Protein AF-C1MK33-F1 (afdb_monomer_lite)

Foldseek 3Di:
DVPVVVVVVVVVVVVVVQWDQDPVRDTHGDDDDDDPDDDDDPADDPVVLCVVANAFRKDWAQDPDFCCNVSNADKDFPQVVHDDDAADPVDPCRHPPHDDDDFWDFDDPVNDDDDDDDDPPQFPPDDDPPATAGVDVPPDRDGDPPPDDPPPPPPPPVCPDPRDIDGPDDDDDDITMMGGRD

Structure (mmCIF, N/CA/C/O backbone):
data_AF-C1MK33-F1
#
_entry.id   AF-C1MK33-F1
#
loop_
_atom_site.group_PDB
_atom_site.id
_atom_site.type_symbol
_atom_site.label_atom_id
_atom_site.label_alt_id
_atom_site.label_comp_id
_atom_site.label_asym_id
_atom_site.label_entity_id
_atom_site.label_seq_id
_atom_site.pdbx_PDB_ins_code
_atom_site.Cartn_x
_atom_site.Cartn_y
_atom_site.Cartn_z
_atom_site.occupancy
_atom_site.B_iso_or_equiv
_atom_site.auth_seq_id
_atom_site.auth_comp_id
_atom_site.auth_asym_id
_atom_site.auth_atom_id
_atom_site.pdbx_PDB_model_num
ATOM 1 N N . MET A 1 1 ? -19.176 -11.101 66.517 1.00 53.06 1 MET A N 1
ATOM 2 C CA . MET A 1 1 ? -19.582 -11.209 65.094 1.00 53.06 1 MET A CA 1
ATOM 3 C C . MET A 1 1 ? -19.542 -9.880 64.312 1.00 53.06 1 MET A C 1
ATOM 5 O O . MET A 1 1 ? -19.779 -9.923 63.115 1.00 53.06 1 MET A O 1
ATOM 9 N N . SER A 1 2 ? -19.193 -8.718 64.894 1.00 60.62 2 SER A N 1
ATOM 10 C CA . SER A 1 2 ? -19.282 -7.418 64.185 1.00 60.62 2 SER A CA 1
ATOM 11 C C . SER A 1 2 ? -18.071 -7.044 63.308 1.00 60.62 2 SER A C 1
ATOM 13 O O . SER A 1 2 ? -18.236 -6.363 62.300 1.00 60.62 2 SER A O 1
ATOM 15 N N . PHE A 1 3 ? -16.860 -7.512 63.632 1.00 49.41 3 PHE A N 1
ATOM 16 C CA . PHE A 1 3 ? -15.634 -7.123 62.910 1.00 49.41 3 PHE A CA 1
ATOM 17 C C . PHE A 1 3 ? -15.534 -7.692 61.484 1.00 49.41 3 PHE A C 1
ATOM 19 O O . PHE A 1 3 ? -15.061 -7.013 60.575 1.00 49.41 3 PHE A O 1
ATOM 26 N N . VAL A 1 4 ? -16.030 -8.914 61.262 1.00 54.53 4 VAL A N 1
ATOM 27 C CA . VAL A 1 4 ? -16.017 -9.563 59.937 1.00 54.53 4 VAL A CA 1
ATOM 28 C C . VAL A 1 4 ? -16.996 -8.880 58.975 1.00 54.53 4 VAL A C 1
ATOM 30 O O . VAL A 1 4 ? -16.676 -8.669 57.806 1.00 54.53 4 VAL A O 1
ATOM 33 N N . GLN A 1 5 ? -18.161 -8.451 59.473 1.00 53.78 5 GLN A N 1
ATOM 34 C CA . GLN A 1 5 ? -19.123 -7.686 58.677 1.00 53.78 5 GLN A CA 1
ATOM 35 C C . GLN A 1 5 ? -18.580 -6.295 58.317 1.00 53.78 5 GLN A C 1
ATOM 37 O O . GLN A 1 5 ? -18.699 -5.895 57.160 1.00 53.78 5 GLN A O 1
ATOM 42 N N . ALA A 1 6 ? -17.906 -5.602 59.242 1.00 55.91 6 ALA A N 1
ATOM 43 C CA . ALA A 1 6 ? -17.327 -4.277 58.998 1.00 55.91 6 ALA A CA 1
ATOM 44 C C . ALA A 1 6 ? -16.220 -4.276 57.921 1.00 55.91 6 ALA A C 1
ATOM 46 O O . ALA A 1 6 ? -16.238 -3.426 57.031 1.00 55.91 6 ALA A O 1
ATOM 47 N N . LEU A 1 7 ? -15.312 -5.262 57.934 1.00 54.56 7 LEU A N 1
ATOM 48 C CA . LEU A 1 7 ? -14.290 -5.438 56.886 1.00 54.56 7 LEU A CA 1
ATOM 49 C C . LEU A 1 7 ? -14.913 -5.756 55.518 1.00 54.56 7 LEU A C 1
ATOM 51 O O . LEU A 1 7 ? -14.453 -5.254 54.491 1.00 54.56 7 LEU A O 1
ATOM 55 N N . SER A 1 8 ? -15.994 -6.544 55.501 1.00 68.50 8 SER A N 1
ATOM 56 C CA . SER A 1 8 ? -16.731 -6.845 54.268 1.00 68.50 8 SER A CA 1
ATOM 57 C C . SER A 1 8 ? -17.416 -5.606 53.686 1.00 68.50 8 SER A C 1
ATOM 59 O O . SER A 1 8 ? -17.464 -5.452 52.471 1.00 68.50 8 SER A O 1
ATOM 61 N N . SER A 1 9 ? -17.923 -4.709 54.533 1.00 64.81 9 SER A N 1
ATOM 62 C CA . SER A 1 9 ? -18.566 -3.463 54.111 1.00 64.81 9 SER A CA 1
ATOM 63 C C . SER A 1 9 ? -17.539 -2.439 53.639 1.00 64.81 9 SER A C 1
ATOM 65 O O . SER A 1 9 ? -17.757 -1.806 52.616 1.00 64.81 9 SER A O 1
ATOM 67 N N . ALA A 1 10 ? -16.389 -2.327 54.309 1.00 67.69 10 ALA A N 1
ATOM 68 C CA . ALA A 1 10 ? -15.306 -1.433 53.899 1.00 67.69 10 ALA A CA 1
ATOM 69 C C . ALA A 1 10 ? -14.715 -1.824 52.536 1.00 67.69 10 ALA A C 1
ATOM 71 O O . ALA A 1 10 ? -14.606 -0.980 51.651 1.00 67.69 10 ALA A O 1
ATOM 72 N N . ARG A 1 11 ? -14.415 -3.113 52.321 1.00 66.25 11 ARG A N 1
ATOM 73 C CA . ARG A 1 11 ? -13.904 -3.613 51.033 1.00 66.25 11 ARG A CA 1
ATOM 74 C C . ARG A 1 11 ? -14.939 -3.480 49.913 1.00 66.25 11 ARG A C 1
ATOM 76 O O . ARG A 1 11 ? -14.595 -3.101 48.800 1.00 66.25 11 ARG A O 1
ATOM 83 N N . ARG A 1 12 ? -16.214 -3.742 50.210 1.00 63.03 12 ARG A N 1
ATOM 84 C CA . ARG A 1 12 ? -17.326 -3.550 49.268 1.00 63.03 12 ARG A CA 1
ATOM 85 C C . ARG A 1 12 ? -17.508 -2.075 48.913 1.00 63.03 12 ARG A C 1
ATOM 87 O O . ARG A 1 12 ? -17.625 -1.761 47.739 1.00 63.03 12 ARG A O 1
ATOM 94 N N . ASN A 1 13 ? -17.432 -1.176 49.891 1.00 64.19 13 ASN A N 1
ATOM 95 C CA . ASN A 1 13 ? -17.488 0.269 49.671 1.00 64.19 13 ASN A CA 1
ATOM 96 C C . ASN A 1 13 ? -16.256 0.791 48.922 1.00 64.19 13 ASN A C 1
ATOM 98 O O . ASN A 1 13 ? -16.387 1.733 48.157 1.00 64.19 13 ASN A O 1
ATOM 102 N N . GLN A 1 14 ? -15.082 0.176 49.081 1.00 65.69 14 GLN A N 1
ATOM 103 C CA . GLN A 1 14 ? -13.884 0.512 48.306 1.00 65.69 14 GLN A CA 1
ATOM 104 C C . GLN A 1 14 ? -14.033 0.115 46.828 1.00 65.69 14 GLN A C 1
ATOM 106 O O . GLN A 1 14 ? -13.702 0.907 45.952 1.00 65.69 14 GLN A O 1
ATOM 111 N N . VAL A 1 15 ? -14.589 -1.070 46.550 1.00 61.22 15 VAL A N 1
ATOM 112 C CA . VAL A 1 15 ? -14.908 -1.522 45.182 1.00 61.22 15 VAL A CA 1
ATOM 113 C C . VAL A 1 15 ? -16.016 -0.666 44.560 1.00 61.22 15 VAL A C 1
ATOM 115 O O . VAL A 1 15 ? -15.883 -0.226 43.425 1.00 61.22 15 VAL A O 1
ATOM 118 N N . ILE A 1 16 ? -17.072 -0.355 45.319 1.00 61.25 16 ILE A N 1
ATOM 119 C CA . ILE A 1 16 ? -18.157 0.537 44.881 1.00 61.25 16 ILE A CA 1
ATOM 120 C C . ILE A 1 16 ? -17.650 1.978 44.694 1.00 61.25 16 ILE A C 1
ATOM 122 O O . ILE A 1 16 ? -18.085 2.658 43.780 1.00 61.25 16 ILE A O 1
ATOM 126 N N . SER A 1 17 ? -16.692 2.455 45.495 1.00 61.78 17 SER A N 1
ATOM 127 C CA . SER A 1 17 ? -16.098 3.793 45.330 1.00 61.78 17 SER A CA 1
ATOM 128 C C . SER A 1 17 ? -15.326 3.931 44.011 1.00 61.78 17 SER A C 1
ATOM 130 O O . SER A 1 17 ? -15.293 5.010 43.419 1.00 61.78 17 SER A O 1
ATOM 132 N N . ALA A 1 18 ? -14.739 2.833 43.523 1.00 63.81 18 ALA A N 1
ATOM 133 C CA . ALA A 1 18 ? -14.032 2.789 42.246 1.00 63.81 18 ALA A CA 1
ATOM 134 C C . ALA A 1 18 ? -14.963 2.645 41.027 1.00 63.81 18 ALA A C 1
ATOM 136 O O . ALA A 1 18 ? -14.509 2.887 39.911 1.00 63.81 18 ALA A O 1
ATOM 137 N N . MET A 1 19 ? -16.233 2.263 41.226 1.00 69.62 19 MET A N 1
ATOM 138 C CA . MET A 1 19 ? -17.223 2.036 40.167 1.00 69.62 19 MET A CA 1
ATOM 139 C C . MET A 1 19 ? -18.401 3.000 40.325 1.00 69.62 19 MET A C 1
ATOM 141 O O . MET A 1 19 ? -19.235 2.840 41.215 1.00 69.62 19 MET A O 1
ATOM 145 N N . LYS A 1 20 ? -18.512 3.992 39.445 1.00 79.56 20 LYS A N 1
ATOM 146 C CA . LYS A 1 20 ? -19.635 4.937 39.443 1.00 79.56 20 LYS A CA 1
ATOM 147 C C . LYS A 1 20 ? -20.574 4.614 38.296 1.00 79.56 20 LYS A C 1
ATOM 149 O O . LYS A 1 20 ? -20.131 4.423 37.171 1.00 79.56 20 LYS A O 1
ATOM 154 N N . THR A 1 21 ? -21.873 4.594 38.559 1.00 83.25 21 THR A N 1
ATOM 155 C CA . THR A 1 21 ? -22.857 4.578 37.475 1.00 83.25 21 THR A CA 1
ATOM 156 C C . THR A 1 21 ? -23.074 6.010 37.002 1.00 83.25 21 THR A C 1
ATOM 158 O O . THR A 1 21 ? -23.395 6.889 37.804 1.00 83.25 21 THR A O 1
ATOM 161 N N . THR A 1 22 ? -22.885 6.265 35.712 1.00 81.12 22 THR A N 1
ATOM 162 C CA . THR A 1 22 ? -23.151 7.571 35.107 1.00 81.12 22 THR A CA 1
ATOM 163 C C . THR A 1 22 ? -24.658 7.830 35.025 1.00 81.12 22 THR A C 1
ATOM 165 O O . THR A 1 22 ? -25.480 6.917 35.123 1.00 81.12 22 THR A O 1
ATOM 168 N N . SER A 1 23 ? -25.047 9.078 34.763 1.00 83.44 23 SER A N 1
ATOM 169 C CA . SER A 1 23 ? -26.447 9.443 34.489 1.00 83.44 23 SER A CA 1
ATOM 170 C C . SER A 1 23 ? -27.035 8.738 33.260 1.00 83.44 23 SER A C 1
ATOM 172 O O . SER A 1 23 ? -28.250 8.605 33.156 1.00 83.44 23 SER A O 1
ATOM 174 N N . SER A 1 24 ? -26.182 8.258 32.349 1.00 82.62 24 SER A N 1
ATOM 175 C CA . SER A 1 24 ? -26.571 7.440 31.197 1.00 82.62 24 SER A CA 1
ATOM 176 C C . SER A 1 24 ? -26.678 5.942 31.507 1.00 82.62 24 SER A C 1
ATOM 178 O O . SER A 1 24 ? -26.981 5.163 30.607 1.00 82.62 24 SER A O 1
ATOM 180 N N . GLY A 1 25 ? -26.428 5.520 32.752 1.00 81.31 25 GLY A N 1
ATOM 181 C CA . GLY A 1 25 ? -26.447 4.114 33.157 1.00 81.31 25 GLY A CA 1
ATOM 182 C C . GLY A 1 25 ? -25.175 3.333 32.811 1.00 81.31 25 GLY A C 1
ATOM 183 O O . GLY A 1 25 ? -25.149 2.118 32.994 1.00 81.31 25 GLY A O 1
ATOM 184 N N . ALA A 1 26 ? -24.120 3.997 32.324 1.00 82.31 26 ALA A N 1
ATOM 185 C CA . ALA A 1 26 ? -22.829 3.363 32.066 1.00 82.31 26 ALA A CA 1
ATOM 186 C C . ALA A 1 26 ? -22.047 3.161 33.370 1.00 82.31 26 ALA A C 1
ATOM 188 O O . ALA A 1 26 ? -22.229 3.902 34.332 1.00 82.31 26 ALA A O 1
ATOM 189 N N . ILE A 1 27 ? -21.152 2.175 33.392 1.00 84.56 27 ILE A N 1
ATOM 190 C CA . ILE A 1 27 ? -20.224 1.964 34.506 1.00 84.56 27 ILE A CA 1
ATOM 191 C C . ILE A 1 27 ? -18.923 2.698 34.179 1.00 84.56 27 ILE A C 1
ATOM 193 O O . ILE A 1 27 ? -18.240 2.369 33.212 1.00 84.56 27 ILE A O 1
ATOM 197 N N . GLU A 1 28 ? -18.579 3.686 34.994 1.00 83.12 28 GLU A N 1
ATOM 198 C CA . GLU A 1 28 ? -17.294 4.374 34.989 1.00 83.12 28 GLU A CA 1
ATOM 199 C C . GLU A 1 28 ? -16.386 3.745 36.049 1.00 83.12 28 GLU A C 1
ATOM 201 O O . GLU A 1 28 ? -16.775 3.602 37.210 1.00 83.12 28 GLU A O 1
ATOM 206 N N . MET A 1 29 ? -15.170 3.371 35.653 1.00 82.56 29 MET A N 1
ATOM 207 C CA . MET A 1 29 ? -14.158 2.814 36.550 1.00 82.56 29 MET A CA 1
ATOM 208 C C . MET A 1 29 ? -12.869 3.620 36.442 1.00 82.56 29 MET A C 1
ATOM 210 O O . MET A 1 29 ? -12.458 3.995 35.346 1.00 82.56 29 MET A O 1
ATOM 214 N N . THR A 1 30 ? -12.215 3.875 37.575 1.00 79.44 30 THR A N 1
ATOM 215 C CA . THR A 1 30 ? -10.862 4.450 37.602 1.00 79.44 30 THR A CA 1
ATOM 216 C C . THR A 1 30 ? -9.844 3.352 37.904 1.00 79.44 30 THR A C 1
ATOM 218 O O . THR A 1 30 ? -9.969 2.666 38.918 1.00 79.44 30 THR A O 1
ATOM 221 N N . GLY A 1 31 ? -8.829 3.213 37.048 1.00 81.56 31 GLY A N 1
ATOM 222 C CA . GLY A 1 31 ? -7.778 2.195 37.162 1.00 81.56 31 GLY A CA 1
ATOM 223 C C . GLY A 1 31 ? -7.949 1.034 36.180 1.00 81.56 31 GLY A C 1
ATOM 224 O O . GLY A 1 31 ? -8.723 1.121 35.227 1.00 81.56 31 GLY A O 1
ATOM 225 N N . ASP A 1 32 ? -7.203 -0.044 36.413 1.00 83.62 32 ASP A N 1
ATOM 226 C CA . ASP A 1 32 ? -7.167 -1.198 35.514 1.00 83.62 32 ASP A CA 1
ATOM 227 C C . ASP A 1 32 ? -8.417 -2.074 35.654 1.00 83.62 32 ASP A C 1
ATOM 229 O O . ASP A 1 32 ? -8.878 -2.377 36.758 1.00 83.62 32 ASP A O 1
ATOM 233 N N . ILE A 1 33 ? -8.930 -2.545 34.517 1.00 85.06 33 ILE A N 1
ATOM 234 C CA . ILE A 1 33 ? -10.014 -3.526 34.452 1.00 85.06 33 ILE A CA 1
ATOM 235 C C . ILE A 1 33 ? -9.418 -4.859 34.001 1.00 85.06 33 ILE A C 1
ATOM 237 O O . ILE A 1 33 ? -8.818 -4.946 32.932 1.00 85.06 33 ILE A O 1
ATOM 241 N N . GLN A 1 34 ? -9.614 -5.912 34.797 1.00 85.38 34 GLN A N 1
ATOM 242 C CA . GLN A 1 34 ? -9.255 -7.279 34.420 1.00 85.38 34 GLN A CA 1
ATOM 243 C C . GLN A 1 34 ? -10.512 -8.109 34.159 1.00 85.38 34 GLN A C 1
ATOM 245 O O . GLN A 1 34 ? -11.376 -8.231 35.026 1.00 85.38 34 GLN A O 1
ATOM 250 N N . ILE A 1 35 ? -10.592 -8.707 32.970 1.00 87.12 35 ILE A N 1
ATOM 251 C CA . ILE A 1 35 ? -11.660 -9.625 32.568 1.00 87.12 35 ILE A CA 1
ATOM 252 C C . ILE A 1 35 ? -11.005 -10.980 32.308 1.00 87.12 35 ILE A C 1
ATOM 254 O O . ILE A 1 35 ? -10.144 -11.101 31.444 1.00 87.12 35 ILE A O 1
ATOM 258 N N . THR A 1 36 ? -11.374 -11.993 33.092 1.00 90.94 36 THR A N 1
ATOM 259 C CA . THR A 1 36 ? -10.780 -13.342 33.012 1.00 90.94 36 THR A CA 1
ATOM 260 C C . THR A 1 36 ? -11.421 -14.220 31.931 1.00 90.94 36 THR A C 1
ATOM 262 O O . THR A 1 36 ? -10.891 -15.280 31.616 1.00 90.94 36 THR A O 1
ATOM 265 N N . GLY A 1 37 ? -12.563 -13.792 31.384 1.00 92.12 37 GLY A N 1
ATOM 266 C CA . GLY A 1 37 ? -13.281 -14.453 30.291 1.00 92.12 37 GLY A CA 1
ATOM 267 C C . GLY A 1 37 ? -13.304 -13.623 29.004 1.00 92.12 37 GLY A C 1
ATOM 268 O O . GLY A 1 37 ? -12.602 -12.621 28.881 1.00 92.12 37 GLY A O 1
ATOM 269 N N . ALA A 1 38 ? -14.133 -14.035 28.043 1.00 89.31 38 ALA A N 1
ATOM 270 C CA . ALA A 1 38 ? -14.357 -13.266 26.823 1.00 89.31 38 ALA A CA 1
ATOM 271 C C . ALA A 1 38 ? -15.148 -11.980 27.116 1.00 89.31 38 ALA A C 1
ATOM 273 O O . ALA A 1 38 ? -16.089 -11.986 27.911 1.00 89.31 38 ALA A O 1
ATOM 274 N N . LEU A 1 39 ? -14.776 -10.891 26.442 1.00 87.50 39 LEU A N 1
ATOM 275 C CA . LEU A 1 39 ? -15.567 -9.667 26.389 1.00 87.50 39 LEU A CA 1
ATOM 276 C C . LEU A 1 39 ? -16.297 -9.613 25.046 1.00 87.50 39 LEU A C 1
ATOM 278 O O . LEU A 1 39 ? -15.666 -9.460 24.002 1.00 87.50 39 LEU A O 1
ATOM 282 N N . GLU A 1 40 ? -17.622 -9.701 25.081 1.00 86.44 40 GLU A N 1
ATOM 283 C CA . GLU A 1 40 ? -18.474 -9.490 23.912 1.00 86.44 40 GLU A CA 1
ATOM 284 C C . GLU A 1 40 ? -18.977 -8.045 23.909 1.00 86.44 40 GLU A C 1
ATOM 286 O O . GLU A 1 40 ? -19.854 -7.666 24.687 1.00 86.44 40 GLU A O 1
ATOM 291 N N . ALA A 1 41 ? -18.397 -7.214 23.045 1.00 81.25 41 ALA A N 1
ATOM 292 C CA . ALA A 1 41 ? -18.821 -5.832 22.861 1.00 81.25 41 ALA A CA 1
ATOM 293 C C . ALA A 1 41 ? -19.658 -5.705 21.582 1.00 81.25 41 ALA A C 1
ATOM 295 O O . ALA A 1 41 ? -19.202 -6.071 20.503 1.00 81.25 41 ALA A O 1
ATOM 296 N N . GLN A 1 42 ? -20.863 -5.136 21.693 1.00 80.69 42 GLN A N 1
ATOM 297 C CA . GLN A 1 42 ? -21.710 -4.820 20.529 1.00 80.69 42 GLN A CA 1
ATOM 298 C C . GLN A 1 42 ? -21.132 -3.669 19.691 1.00 80.69 42 GLN A C 1
ATOM 300 O O . GLN A 1 42 ? -21.344 -3.588 18.486 1.00 80.69 42 GLN A O 1
ATOM 305 N N . SER A 1 43 ? -20.395 -2.766 20.339 1.00 79.44 43 SER A N 1
ATOM 306 C CA . SER A 1 43 ? -19.688 -1.656 19.706 1.00 79.44 43 SER A CA 1
ATOM 307 C C . SER A 1 43 ? -18.547 -1.196 20.602 1.00 79.44 43 SER A C 1
ATOM 309 O O . SER A 1 43 ? -18.672 -1.247 21.828 1.00 79.44 43 SER A O 1
ATOM 311 N N . ILE A 1 44 ? -17.482 -0.665 20.010 1.00 83.62 44 ILE A N 1
ATOM 312 C CA . ILE A 1 44 ? -16.440 0.051 20.748 1.00 83.62 44 ILE A CA 1
ATOM 313 C C . ILE A 1 44 ? -16.680 1.560 20.662 1.00 83.62 44 ILE A C 1
ATOM 315 O O . ILE A 1 44 ? -17.037 2.088 19.610 1.00 83.62 44 ILE A O 1
ATOM 319 N N . GLY A 1 45 ? -16.518 2.258 21.786 1.00 84.19 45 GLY A N 1
ATOM 320 C CA . GLY A 1 45 ? -16.667 3.712 21.834 1.00 84.19 45 GLY A CA 1
ATOM 321 C C . GLY A 1 45 ? -15.579 4.431 21.031 1.00 84.19 45 GLY A C 1
ATOM 322 O O . GLY A 1 45 ? -14.462 3.931 20.886 1.00 84.19 45 GLY A O 1
ATOM 323 N N . THR A 1 46 ? -15.883 5.642 20.560 1.00 84.88 46 THR A N 1
ATOM 324 C CA . THR A 1 46 ? -14.973 6.459 19.736 1.00 84.88 46 THR A CA 1
ATOM 325 C C . THR A 1 46 ? -13.651 6.768 20.434 1.00 84.88 46 THR A C 1
ATOM 327 O O . THR A 1 46 ? -12.612 6.774 19.783 1.00 84.88 46 THR A O 1
ATOM 330 N N . THR A 1 47 ? -13.659 6.965 21.755 1.00 88.25 47 THR A N 1
ATOM 331 C CA . THR A 1 47 ? -12.440 7.204 22.542 1.00 88.25 47 THR A CA 1
ATOM 332 C C . THR A 1 47 ? -11.486 6.018 22.475 1.00 88.25 47 THR A C 1
ATOM 334 O O . THR A 1 47 ? -10.318 6.197 22.149 1.00 88.25 47 THR A O 1
ATOM 337 N N . LEU A 1 48 ? -11.985 4.801 22.728 1.00 89.56 48 LEU A N 1
ATOM 338 C CA . LEU A 1 48 ? -11.158 3.598 22.646 1.00 89.56 48 LEU A CA 1
ATOM 339 C C . LEU A 1 48 ? -10.684 3.367 21.210 1.00 89.56 48 LEU A C 1
ATOM 341 O O . LEU A 1 48 ? -9.506 3.088 21.001 1.00 89.56 48 LEU A O 1
ATOM 345 N N . LEU A 1 49 ? -11.574 3.547 20.228 1.00 93.06 49 LEU A N 1
ATOM 346 C CA . LEU A 1 49 ? -11.228 3.443 18.814 1.00 93.06 49 LEU A CA 1
ATOM 347 C C . LEU A 1 49 ? -10.105 4.419 18.424 1.00 93.06 49 LEU A C 1
ATOM 349 O O . LEU A 1 49 ? -9.168 4.021 17.743 1.00 93.06 49 LEU A O 1
ATOM 353 N N . ASN A 1 50 ? -10.150 5.670 18.887 1.00 95.00 50 ASN A N 1
ATOM 354 C CA . ASN A 1 50 ? -9.103 6.666 18.641 1.00 95.00 50 ASN A CA 1
ATOM 355 C C . ASN A 1 50 ? -7.756 6.292 19.270 1.00 95.00 50 ASN A C 1
ATOM 357 O O . ASN A 1 50 ? -6.727 6.696 18.739 1.00 95.00 50 ASN A O 1
ATOM 361 N N . THR A 1 51 ? -7.752 5.519 20.357 1.00 94.00 51 THR A N 1
ATOM 362 C CA . THR A 1 51 ? -6.522 5.012 20.978 1.00 94.00 51 THR A CA 1
ATOM 363 C C . THR A 1 51 ? -5.904 3.868 20.174 1.00 94.00 51 THR A C 1
ATOM 365 O O . THR A 1 51 ? -4.691 3.841 19.997 1.00 94.00 51 THR A O 1
ATOM 368 N N . ILE A 1 52 ? -6.715 2.924 19.681 1.00 94.19 52 ILE A N 1
ATOM 369 C CA . ILE A 1 52 ? -6.213 1.729 18.971 1.00 94.19 52 ILE A CA 1
ATOM 370 C C . ILE A 1 52 ? -5.977 1.968 17.473 1.00 94.19 52 ILE A C 1
ATOM 372 O O . ILE A 1 52 ? -5.037 1.426 16.901 1.00 94.19 52 ILE A O 1
ATOM 376 N N . PHE A 1 53 ? -6.816 2.787 16.841 1.00 96.00 53 PHE A N 1
ATOM 377 C CA . PHE A 1 53 ? -6.753 3.134 15.425 1.00 96.00 53 PHE A CA 1
ATOM 378 C C . PHE A 1 53 ? -7.011 4.629 15.241 1.00 96.00 53 PHE A C 1
ATOM 380 O O . PHE A 1 53 ? -8.110 4.982 14.825 1.00 96.00 53 PHE A O 1
ATOM 387 N N . PRO A 1 54 ? -6.064 5.532 15.539 1.00 97.19 54 PRO A N 1
ATOM 388 C CA . PRO A 1 54 ? -6.199 6.960 15.238 1.00 97.19 54 PRO A CA 1
ATOM 389 C C . PRO A 1 54 ? -6.636 7.268 13.790 1.00 97.19 54 PRO A C 1
ATOM 391 O O . PRO A 1 54 ? -6.510 6.450 12.876 1.00 97.19 54 PRO A O 1
ATOM 394 N N . ILE A 1 55 ? -7.139 8.483 13.541 1.00 97.12 55 ILE A N 1
ATOM 395 C CA . ILE A 1 55 ? -7.398 8.941 12.164 1.00 97.12 55 ILE A CA 1
ATOM 396 C C . ILE A 1 55 ? -6.082 8.883 11.373 1.00 97.12 55 ILE A C 1
ATOM 398 O O . ILE A 1 55 ? -5.050 9.351 11.844 1.00 97.12 55 ILE A O 1
ATOM 402 N N . GLY A 1 56 ? -6.119 8.287 10.180 1.00 96.69 56 GLY A N 1
ATOM 403 C CA . GLY A 1 56 ? -4.933 8.004 9.371 1.00 96.69 56 GLY A CA 1
ATOM 404 C C . GLY A 1 56 ? -4.353 6.599 9.555 1.00 96.69 56 GLY A C 1
ATOM 405 O O . GLY A 1 56 ? -3.516 6.204 8.746 1.00 96.69 56 GLY A O 1
ATOM 406 N N . SER A 1 57 ? -4.818 5.814 10.537 1.00 97.50 57 SER A N 1
ATOM 407 C CA . SER A 1 57 ? -4.401 4.417 10.692 1.00 97.50 57 SER A CA 1
ATOM 408 C C . SER A 1 57 ? -4.686 3.586 9.446 1.00 97.50 57 SER A C 1
ATOM 410 O O . SER A 1 57 ? -5.742 3.715 8.819 1.00 97.50 57 SER A O 1
ATOM 412 N N . ILE A 1 58 ? -3.748 2.692 9.136 1.00 97.44 58 ILE A N 1
ATOM 413 C CA . ILE A 1 58 ? -3.844 1.742 8.034 1.00 97.44 58 ILE A CA 1
ATOM 414 C C . ILE A 1 58 ? -4.180 0.357 8.584 1.00 97.44 58 ILE A C 1
ATOM 416 O O . ILE A 1 58 ? -3.522 -0.134 9.499 1.00 97.44 58 ILE A O 1
ATOM 420 N N . TYR A 1 59 ? -5.206 -0.273 8.019 1.00 97.12 59 TYR A N 1
ATOM 421 C CA . TYR A 1 59 ? -5.671 -1.603 8.391 1.00 97.12 59 TYR A CA 1
ATOM 422 C C . TYR A 1 59 ? -5.574 -2.563 7.202 1.00 97.12 59 TYR A C 1
ATOM 424 O O . TYR A 1 59 ? -6.141 -2.313 6.135 1.00 97.12 59 TYR A O 1
ATOM 432 N N . PHE A 1 60 ? -4.866 -3.673 7.406 1.00 97.25 60 PHE A N 1
ATOM 433 C CA . PHE A 1 60 ? -4.698 -4.744 6.428 1.00 97.25 60 PHE A CA 1
ATOM 434 C C . PHE A 1 60 ? -5.608 -5.923 6.761 1.00 97.25 60 PHE A C 1
ATOM 436 O O . PHE A 1 60 ? -5.656 -6.379 7.902 1.00 97.25 60 PHE A O 1
ATOM 443 N N . THR A 1 61 ? -6.311 -6.449 5.762 1.00 96.94 61 THR A N 1
ATOM 444 C CA . THR A 1 61 ? -7.214 -7.590 5.932 1.00 96.94 61 THR A CA 1
ATOM 445 C C . THR A 1 61 ? -7.319 -8.423 4.657 1.00 96.94 61 THR A C 1
ATOM 447 O O . THR A 1 61 ? -7.154 -7.923 3.546 1.00 96.94 61 THR A O 1
ATOM 450 N N . ALA A 1 62 ? -7.603 -9.716 4.804 1.00 97.06 62 ALA A N 1
ATOM 451 C CA . ALA A 1 62 ? -7.941 -10.597 3.684 1.00 97.06 62 ALA A CA 1
ATOM 452 C C . ALA A 1 62 ? -9.419 -10.470 3.256 1.00 97.06 62 ALA A C 1
ATOM 454 O O . ALA A 1 62 ? -9.830 -11.081 2.274 1.00 97.06 62 ALA A O 1
ATOM 455 N N . SER A 1 63 ? -10.223 -9.683 3.981 1.00 95.56 63 SER A N 1
ATOM 456 C CA . SER A 1 63 ? -11.651 -9.500 3.723 1.00 95.56 63 SER A CA 1
ATOM 457 C C . SER A 1 63 ? -11.945 -8.215 2.949 1.00 95.56 63 SER A C 1
ATOM 459 O O . SER A 1 63 ? -11.402 -7.151 3.242 1.00 95.56 63 SER A O 1
ATOM 461 N N . ALA A 1 64 ? -12.878 -8.296 2.001 1.00 95.88 64 ALA A N 1
ATOM 462 C CA . ALA A 1 64 ? -13.401 -7.128 1.294 1.00 95.88 64 ALA A CA 1
ATOM 463 C C . ALA A 1 64 ? -14.350 -6.268 2.151 1.00 95.88 64 ALA A C 1
ATOM 465 O O . ALA A 1 64 ? -14.737 -5.178 1.729 1.00 95.88 64 ALA A O 1
ATOM 466 N N . VAL A 1 65 ? -14.758 -6.760 3.325 1.00 96.62 65 VAL A N 1
ATOM 467 C CA . VAL A 1 65 ? -15.713 -6.084 4.210 1.00 96.62 65 VAL A CA 1
ATOM 468 C C . VAL A 1 65 ? -15.097 -4.802 4.776 1.00 96.62 65 VAL A C 1
ATOM 470 O O . VAL A 1 65 ? -13.937 -4.787 5.190 1.00 96.62 65 VAL A O 1
ATOM 473 N N . ASN A 1 66 ? -15.881 -3.720 4.790 1.00 96.38 66 ASN A N 1
ATOM 474 C CA . ASN A 1 66 ? -15.451 -2.443 5.354 1.00 96.38 66 ASN A CA 1
ATOM 475 C C . ASN A 1 66 ? -15.219 -2.593 6.874 1.00 96.38 66 ASN A C 1
ATOM 477 O O . ASN A 1 66 ? -16.137 -3.034 7.567 1.00 96.38 66 ASN A O 1
ATOM 481 N N . PRO A 1 67 ? -14.053 -2.190 7.417 1.00 95.50 67 PRO A N 1
ATOM 482 C CA . PRO A 1 67 ? -13.766 -2.309 8.847 1.00 95.50 67 PRO A CA 1
ATOM 483 C C . PRO A 1 67 ? -14.736 -1.546 9.751 1.00 95.50 67 PRO A C 1
ATOM 485 O O . PRO A 1 67 ? -14.786 -1.836 10.942 1.00 95.50 67 PRO A O 1
ATOM 488 N N . SER A 1 68 ? -15.543 -0.621 9.222 1.00 93.38 68 SER A N 1
ATOM 489 C CA . SER A 1 68 ? -16.596 0.044 9.996 1.00 93.38 68 SER A CA 1
ATOM 490 C C . SER A 1 68 ? -17.565 -0.937 10.663 1.00 93.38 68 SER A C 1
ATOM 492 O O . SER A 1 68 ? -18.107 -0.619 11.719 1.00 93.38 68 SER A O 1
ATOM 494 N N . THR A 1 69 ? -17.751 -2.141 10.108 1.00 90.19 69 THR A N 1
ATOM 495 C CA . THR A 1 69 ? -18.650 -3.154 10.680 1.00 90.19 69 THR A CA 1
ATOM 496 C C . THR A 1 69 ? -18.052 -3.905 11.868 1.00 90.19 69 THR A C 1
ATOM 498 O O . THR A 1 69 ? -18.800 -4.350 12.728 1.00 90.19 69 THR A O 1
ATOM 501 N N . SER A 1 70 ? -16.728 -4.088 11.912 1.00 88.00 70 SER A N 1
ATOM 502 C CA . SER A 1 70 ? -16.044 -4.859 12.965 1.00 88.00 70 SER A CA 1
ATOM 503 C C . SER A 1 70 ? -15.300 -3.978 13.967 1.00 88.00 70 SER A C 1
ATOM 505 O O . SER A 1 70 ? -15.244 -4.294 15.150 1.00 88.00 70 SER A O 1
ATOM 507 N N . ASN A 1 71 ? -14.737 -2.867 13.496 1.00 90.19 71 ASN A N 1
ATOM 508 C CA . ASN A 1 71 ? -13.877 -1.968 14.260 1.00 90.19 71 ASN A CA 1
ATOM 509 C C . ASN A 1 71 ? -14.572 -0.624 14.546 1.00 90.19 71 ASN A C 1
ATOM 511 O O . ASN A 1 71 ? -14.074 0.153 15.350 1.00 90.19 71 ASN A O 1
ATOM 515 N N . GLY A 1 72 ? -15.702 -0.315 13.900 1.00 92.12 72 GLY A N 1
ATOM 516 C CA . GLY A 1 72 ? -16.318 1.014 13.964 1.00 92.12 72 GLY A CA 1
ATOM 517 C C . GLY A 1 72 ? -15.549 2.069 13.158 1.00 92.12 72 GLY A C 1
ATOM 518 O O . GLY A 1 72 ? -14.627 1.749 12.409 1.00 92.12 72 GLY A O 1
ATOM 519 N N . GLY A 1 73 ? -15.931 3.341 13.301 1.00 93.62 73 GLY A N 1
ATOM 520 C CA . GLY A 1 73 ? -15.333 4.461 12.559 1.00 93.62 73 GLY A CA 1
ATOM 521 C C . GLY A 1 73 ? -15.640 4.447 11.059 1.00 93.62 73 GLY A C 1
ATOM 522 O O . GLY A 1 73 ? -16.446 3.649 10.575 1.00 93.62 73 GLY A O 1
ATOM 523 N N . THR A 1 74 ? -14.979 5.334 10.315 1.00 95.88 74 THR A N 1
ATOM 524 C CA . THR A 1 74 ? -15.116 5.441 8.856 1.00 95.88 74 THR A CA 1
ATOM 525 C C . THR A 1 74 ? -13.796 5.117 8.173 1.00 95.88 74 THR A C 1
ATOM 527 O O . THR A 1 74 ? -12.740 5.625 8.555 1.00 95.88 74 THR A O 1
ATOM 530 N N . TRP A 1 75 ? -13.864 4.287 7.133 1.00 97.88 75 TRP A N 1
ATOM 531 C CA . TRP A 1 75 ? -12.697 3.773 6.424 1.00 97.88 75 TRP A CA 1
ATOM 532 C C . TRP A 1 75 ? -12.866 3.891 4.917 1.00 97.88 75 TRP A C 1
ATOM 534 O O . TRP A 1 75 ? -13.950 3.654 4.379 1.00 97.88 75 TRP A O 1
ATOM 544 N N . GLN A 1 76 ? -11.759 4.173 4.236 1.00 98.00 76 GLN A N 1
ATOM 545 C CA . GLN A 1 76 ? -11.670 4.194 2.779 1.00 98.00 76 GL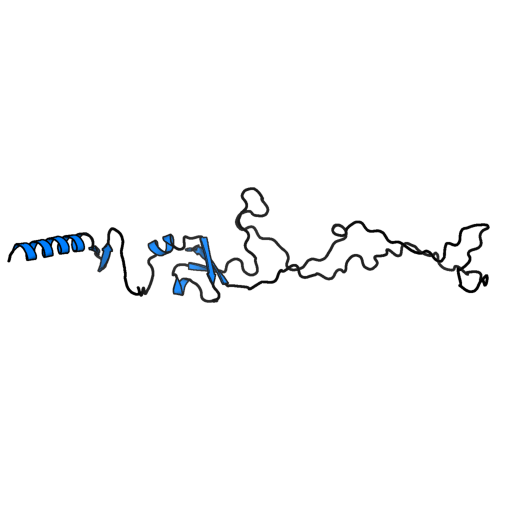N A CA 1
ATOM 546 C C . GLN A 1 76 ? -10.624 3.197 2.277 1.00 98.00 76 GLN A C 1
ATOM 548 O O . GLN A 1 76 ? -9.631 2.936 2.959 1.00 98.00 76 GLN A O 1
ATOM 553 N N . ARG A 1 77 ? -10.827 2.642 1.077 1.00 97.69 77 ARG A N 1
ATOM 554 C CA . ARG A 1 77 ? -9.823 1.795 0.415 1.00 97.69 77 ARG A CA 1
ATOM 555 C C . ARG A 1 77 ? -8.533 2.590 0.216 1.00 97.69 77 ARG A C 1
ATOM 557 O O . ARG A 1 77 ? -8.578 3.713 -0.278 1.00 97.69 77 ARG A O 1
ATOM 564 N N . TYR A 1 78 ? -7.396 1.993 0.553 1.00 97.88 78 TYR A N 1
ATOM 565 C CA . TYR A 1 78 ? -6.083 2.628 0.448 1.00 97.88 78 TYR A CA 1
ATOM 566 C C . TYR A 1 78 ? -5.102 1.753 -0.340 1.00 97.88 78 TYR A C 1
ATOM 568 O O . TYR A 1 78 ? -5.298 0.542 -0.442 1.00 97.88 78 TYR A O 1
ATOM 576 N N . ALA A 1 79 ? -4.087 2.379 -0.947 1.00 96.31 79 ALA A N 1
ATOM 577 C CA . ALA A 1 79 ? -3.012 1.717 -1.700 1.00 96.31 79 ALA A CA 1
ATOM 578 C C . ALA A 1 79 ? -3.477 0.657 -2.726 1.00 96.31 79 ALA A C 1
ATOM 580 O O . ALA A 1 79 ? -2.836 -0.373 -2.924 1.00 96.31 79 ALA A O 1
ATOM 581 N N . GLN A 1 80 ? -4.612 0.888 -3.393 1.00 96.69 80 GLN A N 1
ATOM 582 C CA . GLN A 1 80 ? -5.152 -0.070 -4.362 1.00 96.69 80 GLN A CA 1
ATOM 583 C C . GLN A 1 80 ? -4.187 -0.249 -5.542 1.00 96.69 80 GLN A C 1
ATOM 585 O O . GLN A 1 80 ? -3.889 0.716 -6.244 1.00 96.69 80 GLN A O 1
ATOM 590 N N . GLY A 1 81 ? -3.701 -1.478 -5.741 1.00 95.31 81 GLY A N 1
ATOM 591 C CA . GLY A 1 81 ? -2.730 -1.802 -6.792 1.00 95.31 81 GLY A CA 1
ATOM 592 C C . GLY A 1 81 ? -1.332 -1.218 -6.564 1.00 95.31 81 GLY A C 1
ATOM 593 O O . GLY A 1 81 ? -0.563 -1.127 -7.516 1.00 95.31 81 GLY A O 1
ATOM 594 N N . LYS A 1 82 ? -1.009 -0.799 -5.334 1.00 95.44 82 LYS A N 1
ATOM 595 C CA . LYS A 1 82 ? 0.261 -0.153 -4.987 1.00 95.44 82 LYS A CA 1
ATOM 596 C C . LYS A 1 82 ? 0.956 -0.909 -3.860 1.00 95.44 82 LYS A C 1
ATOM 598 O O . LYS A 1 82 ? 0.303 -1.406 -2.944 1.00 95.44 82 LYS A O 1
ATOM 603 N N . CYS A 1 83 ? 2.283 -0.962 -3.924 1.00 94.12 83 CYS A N 1
ATOM 604 C CA . CYS A 1 83 ? 3.101 -1.313 -2.769 1.00 94.12 83 CYS A CA 1
ATOM 605 C C . CYS A 1 83 ? 3.245 -0.082 -1.868 1.00 94.12 83 CYS A C 1
ATOM 607 O O . CYS A 1 83 ? 3.238 1.048 -2.359 1.00 94.12 83 CYS A O 1
ATOM 609 N N . LEU A 1 84 ? 3.359 -0.295 -0.561 1.00 95.06 84 LEU A N 1
ATOM 610 C CA . LEU A 1 84 ? 3.590 0.781 0.392 1.00 95.06 84 LEU A CA 1
ATOM 611 C C . LEU A 1 84 ? 5.086 0.953 0.623 1.00 95.06 84 LEU A C 1
ATOM 613 O O . LEU A 1 84 ? 5.783 -0.012 0.926 1.00 95.06 84 LEU A O 1
ATOM 617 N N . PHE A 1 85 ? 5.533 2.198 0.530 1.00 94.94 85 PHE A N 1
ATOM 618 C CA . PHE A 1 85 ? 6.841 2.642 0.987 1.00 94.94 85 PHE A CA 1
ATOM 619 C C . PHE A 1 85 ? 6.633 3.550 2.198 1.00 94.94 85 PHE A C 1
ATOM 621 O O . PHE A 1 85 ? 5.612 4.238 2.294 1.00 94.94 85 PHE A O 1
ATOM 628 N N . SER A 1 86 ? 7.567 3.504 3.147 1.00 96.44 86 SER A N 1
ATOM 629 C CA . SER A 1 86 ? 7.589 4.493 4.224 1.00 96.44 86 SER A CA 1
ATOM 630 C C . SER A 1 86 ? 7.952 5.852 3.643 1.00 96.44 86 SER A C 1
ATOM 632 O O . SER A 1 86 ? 8.672 5.917 2.649 1.00 96.44 86 SER A O 1
ATOM 634 N N . VAL A 1 87 ? 7.490 6.915 4.299 1.00 97.81 87 VAL A N 1
ATOM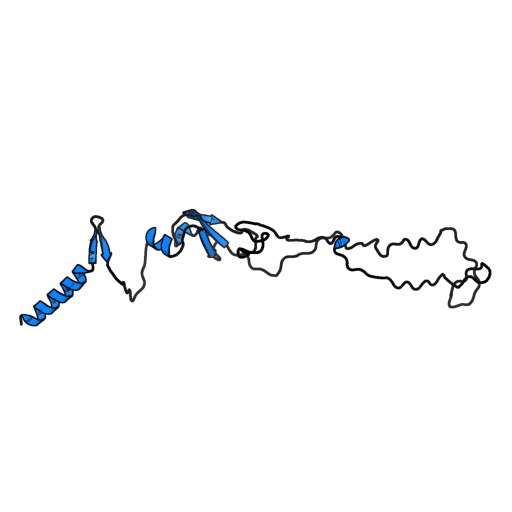 635 C CA . VAL A 1 87 ? 8.053 8.242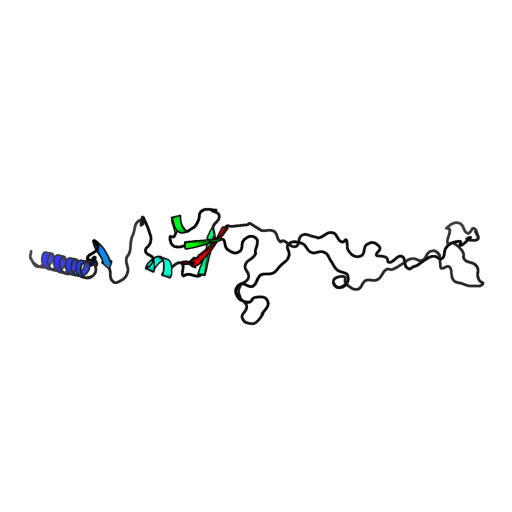 4.056 1.00 97.81 87 VAL A CA 1
ATOM 636 C C . VAL A 1 87 ? 9.534 8.221 4.428 1.00 97.81 87 VAL A C 1
ATOM 638 O O . VAL A 1 87 ? 9.896 7.620 5.447 1.00 97.81 87 VAL A O 1
ATOM 641 N N . ASP A 1 88 ? 10.351 8.859 3.597 1.00 97.69 88 ASP A N 1
ATOM 642 C CA . ASP A 1 88 ? 11.752 9.164 3.875 1.00 97.69 88 ASP A CA 1
ATOM 643 C C . ASP A 1 88 ? 11.902 10.687 3.972 1.00 97.69 88 ASP A C 1
ATOM 645 O O . ASP A 1 88 ? 11.658 11.408 3.008 1.00 97.69 88 ASP A O 1
ATOM 649 N N . ASP A 1 89 ? 12.286 11.192 5.147 1.00 97.38 89 ASP A N 1
ATOM 650 C CA . ASP A 1 89 ? 12.427 12.635 5.387 1.00 97.38 89 ASP A CA 1
ATOM 651 C C . ASP A 1 89 ? 13.628 13.258 4.644 1.00 97.38 89 ASP A C 1
ATOM 653 O O . ASP A 1 89 ? 13.789 14.480 4.630 1.00 97.38 89 ASP A O 1
ATOM 657 N N . THR A 1 90 ? 14.493 12.432 4.048 1.00 97.69 90 THR A N 1
ATOM 658 C CA . THR A 1 90 ? 15.712 12.852 3.344 1.00 97.69 90 THR A CA 1
ATOM 659 C C . THR A 1 90 ? 15.649 12.660 1.833 1.00 97.69 90 THR A C 1
ATOM 661 O O . THR A 1 90 ? 16.435 13.283 1.117 1.00 97.69 90 THR A O 1
ATOM 664 N N . ASP A 1 91 ? 14.703 11.856 1.347 1.00 96.44 91 ASP A N 1
ATOM 665 C CA . ASP A 1 91 ? 14.495 11.589 -0.072 1.00 96.44 91 ASP A CA 1
ATOM 666 C C . ASP A 1 91 ? 13.118 12.097 -0.515 1.00 96.44 91 ASP A C 1
ATOM 668 O O . ASP A 1 91 ? 12.064 11.573 -0.147 1.00 96.44 91 ASP A O 1
ATOM 672 N N . THR A 1 92 ? 13.130 13.134 -1.352 1.00 93.75 92 THR A N 1
ATOM 673 C CA . THR A 1 92 ? 11.910 13.788 -1.831 1.00 93.75 92 THR A CA 1
ATOM 674 C C . THR A 1 92 ? 11.018 12.870 -2.663 1.00 93.75 92 THR A C 1
ATOM 676 O O . THR A 1 92 ? 9.807 13.111 -2.716 1.00 93.75 92 THR A O 1
ATOM 679 N N . ASP A 1 93 ? 11.569 11.813 -3.266 1.00 94.25 93 ASP A N 1
ATOM 680 C CA . ASP A 1 93 ? 10.798 10.845 -4.052 1.00 94.25 93 ASP A CA 1
ATOM 681 C C . ASP A 1 93 ? 9.805 10.064 -3.170 1.00 94.25 93 ASP A C 1
ATOM 683 O O . ASP A 1 93 ? 8.714 9.691 -3.621 1.00 94.25 93 ASP A O 1
ATOM 687 N N . PHE A 1 94 ? 10.114 9.914 -1.878 1.00 96.31 94 PHE A N 1
ATOM 688 C CA . PHE A 1 94 ? 9.295 9.218 -0.883 1.00 96.31 94 PHE A CA 1
ATOM 689 C C . PHE A 1 94 ? 8.608 10.180 0.097 1.00 96.31 94 PHE A C 1
ATOM 691 O O . PHE A 1 94 ? 8.471 9.892 1.285 1.00 96.31 94 PHE A O 1
ATOM 698 N N . SER A 1 95 ? 8.132 11.327 -0.392 1.00 96.81 95 SER A N 1
ATOM 699 C CA . SER A 1 95 ? 7.326 12.253 0.418 1.00 96.81 95 SER A CA 1
ATOM 700 C C . SER A 1 95 ? 5.933 11.687 0.760 1.00 96.81 95 SER A C 1
ATOM 702 O O . SER A 1 95 ? 5.420 10.768 0.121 1.00 96.81 95 SER A O 1
ATOM 704 N N . PHE A 1 96 ? 5.266 12.256 1.772 1.00 95.62 96 PHE A N 1
ATOM 705 C CA . PHE A 1 96 ? 3.928 11.811 2.184 1.00 95.62 96 PHE A CA 1
ATOM 706 C C . PHE A 1 96 ? 2.919 11.828 1.021 1.00 95.62 96 PHE A C 1
ATOM 708 O O . PHE A 1 96 ? 2.737 12.847 0.359 1.00 95.62 96 PHE A O 1
ATOM 715 N N . GLU A 1 97 ? 2.237 10.695 0.816 1.00 94.38 97 GLU A N 1
ATOM 716 C CA . GLU A 1 97 ? 1.220 10.479 -0.230 1.00 94.38 97 GLU A CA 1
ATOM 717 C C . GLU A 1 97 ? 1.733 10.630 -1.680 1.00 94.38 97 GLU A C 1
ATOM 719 O O . GLU A 1 97 ? 0.924 10.704 -2.611 1.00 94.38 97 GLU A O 1
ATOM 724 N 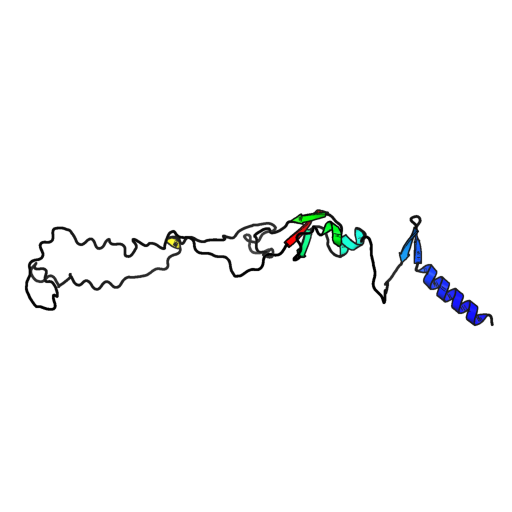N . THR A 1 98 ? 3.053 10.613 -1.919 1.00 96.31 98 THR A N 1
ATOM 725 C CA . THR A 1 98 ? 3.575 10.464 -3.284 1.00 96.31 98 THR A CA 1
ATOM 726 C C . THR A 1 98 ? 3.296 9.063 -3.816 1.00 96.31 98 THR A C 1
ATOM 728 O O . THR A 1 98 ? 3.142 8.081 -3.084 1.00 96.31 98 THR A O 1
ATOM 731 N N . THR A 1 99 ? 3.174 8.959 -5.138 1.00 95.94 99 THR A N 1
ATOM 732 C CA . THR A 1 99 ? 2.943 7.683 -5.814 1.00 95.94 99 THR A CA 1
ATOM 733 C C . THR A 1 99 ? 3.876 7.559 -7.001 1.00 95.94 99 THR A C 1
ATOM 735 O O . THR A 1 99 ? 4.058 8.529 -7.732 1.00 95.94 99 THR A O 1
ATOM 738 N N . GLY A 1 100 ? 4.386 6.357 -7.243 1.00 94.56 100 GLY A N 1
ATOM 739 C CA . GLY A 1 100 ? 5.245 6.066 -8.384 1.00 94.56 100 GLY A CA 1
ATOM 740 C C . GLY A 1 100 ? 5.262 4.578 -8.719 1.00 94.56 100 GLY A C 1
ATOM 741 O O . GLY A 1 100 ? 4.391 3.819 -8.286 1.00 94.56 100 GLY A O 1
ATOM 742 N N . GLY A 1 101 ? 6.278 4.176 -9.481 1.00 94.56 101 GLY A N 1
ATOM 743 C CA . GLY A 1 101 ? 6.463 2.807 -9.953 1.00 94.56 101 GLY A CA 1
ATOM 744 C C . GLY A 1 101 ? 5.737 2.505 -11.265 1.00 94.56 101 GLY A C 1
ATOM 745 O O . GLY A 1 101 ? 4.799 3.190 -11.670 1.00 94.56 101 GLY A O 1
ATOM 746 N N . VAL A 1 102 ? 6.195 1.451 -11.939 1.00 95.25 102 VAL A N 1
ATOM 747 C CA . VAL A 1 102 ? 5.642 0.963 -13.207 1.00 95.25 102 VAL A CA 1
ATOM 748 C C . VAL A 1 102 ? 5.522 -0.558 -13.165 1.00 95.25 102 VAL A C 1
ATOM 750 O O . VAL A 1 102 ? 6.418 -1.244 -12.669 1.00 95.25 102 VAL A O 1
ATOM 753 N N . LYS A 1 103 ? 4.402 -1.084 -13.675 1.00 95.62 103 LYS A N 1
ATOM 754 C CA . LYS A 1 103 ? 4.141 -2.532 -13.745 1.00 95.62 103 LYS A CA 1
ATOM 755 C C . LYS A 1 103 ? 5.013 -3.215 -14.798 1.00 95.62 103 LYS A C 1
ATOM 757 O O . LYS A 1 103 ? 5.427 -4.355 -14.615 1.00 95.62 103 LYS A O 1
ATOM 762 N N . GLU A 1 104 ? 5.262 -2.518 -15.896 1.00 95.19 104 GLU A N 1
ATOM 763 C CA . GLU A 1 104 ? 5.970 -3.020 -17.064 1.00 95.19 104 GLU A CA 1
ATOM 764 C C . GLU A 1 104 ? 7.001 -1.992 -17.525 1.00 95.19 104 GLU A C 1
ATOM 766 O O . GLU A 1 104 ? 6.771 -0.787 -17.410 1.00 95.19 104 GLU A O 1
ATOM 771 N N . VAL A 1 105 ? 8.136 -2.473 -18.033 1.00 93.44 105 VAL A N 1
ATOM 772 C CA . VAL A 1 105 ? 9.243 -1.637 -18.511 1.00 93.44 105 VAL A CA 1
ATOM 773 C C . VAL A 1 105 ? 9.567 -2.006 -19.952 1.00 93.44 105 VAL A C 1
ATOM 775 O O . VAL A 1 105 ? 9.736 -3.180 -20.275 1.00 93.44 105 VAL A O 1
ATOM 778 N N . VAL A 1 106 ? 9.686 -0.992 -20.808 1.00 90.25 106 VAL A N 1
ATOM 779 C CA . VAL A 1 106 ? 10.282 -1.106 -22.144 1.00 90.25 106 VAL A CA 1
ATOM 780 C C . VAL A 1 106 ? 11.677 -0.495 -22.066 1.00 90.25 106 VAL A C 1
ATOM 782 O O . VAL A 1 106 ? 11.812 0.643 -21.617 1.00 90.25 106 VAL A O 1
ATOM 785 N N . LEU A 1 107 ? 12.710 -1.242 -22.466 1.00 87.88 107 LEU A N 1
ATOM 786 C CA . LEU A 1 107 ? 14.075 -0.716 -22.470 1.00 87.88 107 LEU A CA 1
ATOM 787 C C . LEU A 1 107 ? 14.234 0.364 -23.540 1.00 87.88 107 LEU A C 1
ATOM 789 O O . LEU A 1 107 ? 13.763 0.229 -24.668 1.00 87.88 107 LEU A O 1
ATOM 793 N N . THR A 1 108 ? 14.942 1.421 -23.174 1.00 85.00 108 THR A N 1
ATOM 794 C CA . THR A 1 108 ? 15.385 2.483 -24.077 1.00 85.00 108 THR A CA 1
ATOM 795 C C . THR A 1 108 ? 16.861 2.306 -24.418 1.00 85.00 108 THR A C 1
ATOM 797 O O . THR A 1 108 ? 17.595 1.616 -23.711 1.00 85.00 108 THR A O 1
ATOM 800 N N . GLU A 1 109 ? 17.324 2.974 -25.475 1.00 81.50 109 GLU A N 1
ATOM 801 C CA . GLU A 1 109 ? 18.741 2.961 -25.862 1.00 81.50 109 GLU A CA 1
ATOM 802 C C . GLU A 1 109 ? 19.663 3.425 -24.723 1.00 81.50 109 GLU A C 1
ATOM 804 O O . GLU A 1 109 ? 20.693 2.806 -24.475 1.00 81.50 109 GLU A O 1
ATOM 809 N N . ALA A 1 110 ? 19.242 4.429 -23.946 1.00 85.56 110 ALA A N 1
ATOM 810 C CA . ALA A 1 110 ? 19.993 4.932 -22.794 1.00 85.56 110 ALA A CA 1
ATOM 811 C C . ALA A 1 110 ? 20.164 3.903 -21.657 1.00 85.56 110 ALA A C 1
ATOM 813 O O . ALA A 1 110 ? 21.020 4.078 -20.794 1.00 85.56 110 ALA A O 1
ATOM 814 N N . GLN A 1 111 ? 19.352 2.843 -21.637 1.00 87.38 111 GLN A N 1
ATOM 815 C CA . GLN A 1 111 ? 19.415 1.770 -20.641 1.00 87.38 111 GLN A CA 1
ATOM 816 C C . GLN A 1 111 ? 20.225 0.559 -21.127 1.00 87.38 111 GLN A C 1
ATOM 818 O O . GLN A 1 111 ? 20.368 -0.411 -20.382 1.00 87.38 111 GLN A O 1
ATOM 823 N N . MET A 1 112 ? 20.757 0.587 -22.355 1.00 82.38 112 MET A N 1
ATOM 824 C CA . MET A 1 112 ? 21.604 -0.480 -22.884 1.00 82.38 112 MET A CA 1
ATOM 825 C C . MET A 1 112 ? 23.077 -0.236 -22.512 1.00 82.38 112 MET A C 1
ATOM 827 O O . MET A 1 112 ? 23.627 0.813 -22.848 1.00 82.38 112 MET A O 1
ATOM 831 N N . PRO A 1 113 ? 23.758 -1.189 -21.849 1.00 83.75 113 PRO A N 1
ATOM 832 C CA . PRO A 1 113 ? 25.193 -1.087 -21.615 1.00 83.75 113 PRO A CA 1
ATOM 833 C C . PRO A 1 113 ? 25.990 -1.041 -22.925 1.00 83.75 113 PRO A C 1
ATOM 835 O O . PRO A 1 113 ? 25.600 -1.635 -23.937 1.00 83.75 113 PRO A O 1
ATOM 838 N N . SER A 1 114 ? 27.155 -0.386 -22.878 1.00 85.06 114 SER A N 1
ATOM 839 C CA . SER A 1 114 ? 28.122 -0.431 -23.977 1.00 85.06 114 SER A CA 1
ATOM 840 C C . SER A 1 114 ? 28.514 -1.880 -24.268 1.00 85.06 114 SER A C 1
ATOM 842 O O . SER A 1 114 ? 28.879 -2.631 -23.361 1.00 85.06 114 SER A O 1
ATOM 844 N N . HIS A 1 115 ? 28.430 -2.268 -25.534 1.00 78.19 115 HIS A N 1
ATOM 845 C CA . HIS A 1 115 ? 28.760 -3.602 -26.013 1.00 78.19 115 HIS A CA 1
ATOM 846 C C . HIS A 1 115 ? 29.488 -3.502 -27.357 1.00 78.19 115 HIS A C 1
ATOM 848 O O . HIS A 1 115 ? 29.475 -2.465 -28.017 1.00 78.19 115 HIS A O 1
ATOM 854 N N . SER A 1 116 ? 30.163 -4.580 -27.752 1.00 71.56 116 SER A N 1
ATOM 855 C CA . SER A 1 116 ? 30.873 -4.653 -29.029 1.00 71.56 116 SER A CA 1
ATOM 856 C C . SER A 1 116 ? 30.574 -5.972 -29.721 1.00 71.56 116 SER A C 1
ATOM 858 O O . SER A 1 116 ? 30.270 -6.972 -29.069 1.00 71.56 116 SER A O 1
ATOM 860 N N . HIS A 1 117 ? 30.670 -5.964 -31.045 1.00 70.25 117 HIS A N 1
ATOM 861 C CA . HIS A 1 117 ? 30.534 -7.160 -31.858 1.00 70.25 117 HIS A CA 1
ATOM 862 C C . HIS A 1 117 ? 31.896 -7.546 -32.414 1.00 70.25 117 HIS A C 1
ATOM 864 O O . HIS A 1 117 ? 32.598 -6.720 -32.997 1.00 70.25 117 HIS A O 1
ATOM 870 N N . THR A 1 118 ? 32.251 -8.819 -32.265 1.00 64.00 118 THR A N 1
ATOM 871 C CA . THR A 1 118 ? 33.313 -9.427 -33.061 1.00 64.00 118 THR A CA 1
ATOM 872 C C . THR A 1 118 ? 32.665 -9.957 -34.329 1.00 64.00 118 THR A C 1
ATOM 874 O O . THR A 1 118 ? 31.853 -10.878 -34.277 1.00 64.00 118 THR A O 1
ATOM 877 N N . LEU A 1 119 ? 32.973 -9.327 -35.457 1.00 64.25 119 LEU A N 1
ATOM 878 C CA . LEU A 1 119 ? 32.564 -9.812 -36.766 1.00 64.25 119 LEU A CA 1
ATOM 879 C C . LEU A 1 119 ? 33.761 -10.528 -37.385 1.00 64.25 119 LEU A C 1
ATOM 881 O O . LEU A 1 119 ? 34.799 -9.902 -37.606 1.00 64.25 119 LEU A O 1
ATOM 885 N N . ASP A 1 120 ? 33.606 -11.817 -37.679 1.00 54.38 120 ASP A N 1
ATOM 886 C CA . ASP A 1 120 ? 34.513 -12.508 -38.589 1.00 54.38 120 ASP A CA 1
ATOM 887 C C . ASP A 1 120 ? 34.138 -12.094 -40.014 1.00 54.38 120 ASP A C 1
ATOM 889 O O . ASP A 1 120 ? 33.184 -12.591 -40.615 1.00 54.38 120 ASP A O 1
ATOM 893 N N . ASP A 1 121 ? 34.862 -11.109 -40.540 1.00 55.53 121 ASP A N 1
ATOM 894 C CA . ASP A 1 121 ? 34.720 -10.693 -41.929 1.00 55.53 121 ASP A CA 1
ATOM 895 C C . ASP A 1 121 ? 35.416 -11.716 -42.839 1.00 55.53 121 ASP A C 1
ATOM 897 O O . ASP A 1 121 ? 36.626 -11.666 -43.064 1.00 55.53 121 ASP A O 1
ATOM 901 N N . PHE A 1 122 ? 34.638 -12.656 -43.376 1.00 52.44 122 PHE A N 1
ATOM 902 C CA . PHE A 1 122 ? 35.111 -13.640 -44.355 1.00 52.44 122 PHE A CA 1
ATOM 903 C C . PHE A 1 122 ? 35.398 -13.044 -45.752 1.00 52.44 122 PHE A C 1
ATOM 905 O O . PHE A 1 122 ? 35.837 -13.762 -46.648 1.00 52.44 122 PHE A O 1
ATOM 912 N N . VAL A 1 123 ? 35.171 -11.742 -45.971 1.00 50.47 123 VAL A N 1
ATOM 913 C CA . VAL A 1 123 ? 35.263 -11.088 -47.290 1.00 50.47 123 VAL A CA 1
ATOM 914 C C . VAL A 1 123 ? 36.441 -10.110 -47.381 1.00 50.47 123 VAL A C 1
ATOM 916 O O . VAL A 1 123 ? 36.895 -9.789 -48.481 1.00 50.47 123 VAL A O 1
ATOM 919 N N . ARG A 1 124 ? 37.033 -9.685 -46.260 1.00 52.47 124 ARG A N 1
ATOM 920 C CA . ARG A 1 124 ? 38.245 -8.845 -46.259 1.00 52.47 124 ARG A CA 1
ATOM 921 C C . ARG A 1 124 ? 39.528 -9.670 -46.335 1.00 52.47 124 ARG A C 1
ATOM 923 O O . ARG A 1 124 ? 40.420 -9.553 -45.497 1.00 52.47 124 ARG A O 1
ATOM 930 N N . ALA A 1 125 ? 39.671 -10.447 -47.406 1.00 45.44 125 ALA A N 1
ATOM 931 C CA . ALA A 1 125 ? 40.998 -10.821 -47.871 1.00 45.44 125 ALA A CA 1
ATOM 932 C C . ALA A 1 125 ? 41.733 -9.538 -48.303 1.00 45.44 125 ALA A C 1
ATOM 934 O O . ALA A 1 125 ? 41.344 -8.861 -49.253 1.00 45.44 125 ALA A O 1
ATOM 935 N N . VAL A 1 126 ? 42.752 -9.199 -47.515 1.00 46.78 126 VAL A N 1
ATOM 936 C CA . VAL A 1 126 ? 43.779 -8.164 -47.683 1.00 46.78 126 VAL A CA 1
ATOM 937 C C . VAL A 1 126 ? 43.919 -7.661 -49.124 1.00 46.78 126 VAL A C 1
ATOM 939 O O . VAL A 1 126 ? 44.263 -8.414 -50.033 1.00 46.78 126 VAL A O 1
ATOM 942 N N . GLN A 1 127 ? 43.743 -6.349 -49.312 1.00 45.62 127 GLN A N 1
ATOM 943 C CA . GLN A 1 127 ? 44.159 -5.671 -50.534 1.00 45.62 127 GLN A CA 1
ATOM 944 C C . GLN A 1 127 ? 45.673 -5.821 -50.696 1.00 45.62 127 GLN A C 1
ATOM 946 O O . GLN A 1 127 ? 46.468 -5.089 -50.115 1.00 45.62 127 GLN A O 1
ATOM 951 N N . THR A 1 128 ? 46.083 -6.763 -51.530 1.00 43.81 128 THR A N 1
ATOM 952 C CA . THR A 1 128 ? 47.305 -6.622 -52.310 1.00 43.81 128 THR A CA 1
ATOM 953 C C . THR A 1 128 ? 46.867 -6.701 -53.765 1.00 43.81 128 THR A C 1
ATOM 955 O O . THR A 1 128 ? 46.328 -7.714 -54.201 1.00 43.81 128 THR A O 1
ATOM 958 N N . ASN A 1 129 ? 47.048 -5.611 -54.512 1.00 47.34 129 ASN A N 1
ATOM 959 C CA . ASN A 1 129 ? 46.796 -5.554 -55.957 1.00 47.34 129 ASN A CA 1
ATOM 960 C C . ASN A 1 129 ? 45.324 -5.624 -56.443 1.00 47.34 129 ASN A C 1
ATOM 962 O O . ASN A 1 129 ? 45.065 -6.083 -57.551 1.00 47.34 129 ASN A O 1
ATOM 966 N N . GLY A 1 130 ? 44.355 -5.123 -55.666 1.00 51.56 130 GLY A N 1
ATOM 967 C CA . GLY A 1 130 ? 43.020 -4.778 -56.194 1.00 51.56 130 GLY A CA 1
ATOM 968 C C . GLY A 1 130 ? 42.083 -5.942 -56.559 1.00 51.56 130 GLY A C 1
ATOM 969 O O . GLY A 1 130 ? 41.041 -5.697 -57.161 1.00 51.56 130 GLY A O 1
ATOM 970 N N . ALA A 1 131 ? 42.408 -7.183 -56.186 1.00 50.25 131 ALA A N 1
ATOM 971 C CA . ALA A 1 131 ? 41.530 -8.343 -56.361 1.00 50.25 131 ALA A CA 1
ATOM 972 C C . ALA A 1 131 ? 40.949 -8.810 -55.014 1.00 50.25 131 ALA A C 1
ATOM 974 O O . ALA A 1 131 ? 41.681 -8.916 -54.032 1.00 50.25 131 ALA A O 1
ATOM 975 N N . ILE A 1 132 ? 39.644 -9.100 -54.978 1.00 54.84 132 ILE A N 1
ATOM 976 C CA . ILE A 1 132 ? 38.942 -9.658 -53.809 1.00 54.84 132 ILE A CA 1
ATOM 977 C C . ILE A 1 132 ? 38.804 -11.170 -54.014 1.00 54.84 132 ILE A C 1
ATOM 979 O O . ILE A 1 132 ? 38.261 -11.604 -55.031 1.00 54.84 132 ILE A O 1
ATOM 983 N N . TYR A 1 133 ? 39.293 -11.965 -53.061 1.00 49.44 133 TYR A N 1
ATOM 984 C CA . TYR A 1 133 ? 39.213 -13.429 -53.081 1.00 49.44 133 TYR A CA 1
ATOM 985 C C . TYR A 1 133 ? 38.298 -13.920 -51.955 1.00 49.44 133 TYR A C 1
ATOM 987 O O . TYR A 1 133 ? 38.448 -13.486 -50.816 1.00 49.44 133 TYR A O 1
ATOM 995 N N . HIS A 1 134 ? 37.386 -14.849 -52.255 1.00 51.44 134 HIS A N 1
ATOM 996 C CA . HIS A 1 134 ? 36.701 -15.625 -51.218 1.00 51.44 134 HIS A CA 1
ATOM 997 C C . HIS A 1 134 ? 37.670 -16.635 -50.593 1.00 51.44 134 HIS A C 1
ATOM 999 O O . HIS A 1 134 ? 38.454 -17.271 -51.302 1.00 51.44 134 HIS A O 1
ATOM 1005 N N . ASN A 1 135 ? 37.562 -16.858 -49.285 1.00 49.44 135 ASN A N 1
ATOM 1006 C CA . ASN A 1 135 ? 38.123 -18.029 -48.615 1.00 49.44 135 ASN A CA 1
ATOM 1007 C C . ASN A 1 135 ? 37.181 -19.234 -48.781 1.00 49.44 135 ASN A C 1
ATOM 1009 O O . ASN A 1 135 ? 36.754 -19.860 -47.814 1.00 49.44 135 ASN A O 1
ATOM 1013 N N . ASP A 1 136 ? 36.836 -19.561 -50.023 1.00 50.44 136 ASP A N 1
ATOM 1014 C CA . ASP A 1 136 ? 36.189 -20.838 -50.283 1.00 50.44 136 ASP A CA 1
ATOM 1015 C C . ASP A 1 136 ? 37.204 -21.943 -49.936 1.00 50.44 136 ASP A C 1
ATOM 1017 O O . ASP A 1 136 ? 38.375 -21.879 -50.331 1.00 50.44 136 ASP A O 1
ATOM 1021 N N . PHE A 1 137 ? 36.791 -22.951 -49.161 1.00 49.22 137 PHE A N 1
ATOM 1022 C CA . PHE A 1 137 ? 37.642 -24.090 -48.771 1.00 49.22 137 PHE A CA 1
ATOM 1023 C C . PHE A 1 137 ? 38.182 -24.858 -49.994 1.00 49.22 137 PHE A C 1
ATOM 1025 O O . PHE A 1 137 ? 39.075 -25.699 -49.878 1.00 49.22 137 PHE A O 1
ATOM 1032 N N . GLN A 1 138 ? 37.679 -24.536 -51.183 1.00 50.34 138 GLN A N 1
ATOM 1033 C CA . GLN A 1 138 ? 38.223 -24.914 -52.470 1.00 50.34 138 GLN A CA 1
ATOM 1034 C C . GLN A 1 138 ? 38.819 -23.661 -53.120 1.00 50.34 138 GLN A C 1
ATOM 1036 O O . GLN A 1 138 ? 38.087 -22.773 -53.534 1.00 50.34 138 GLN A O 1
ATOM 1041 N N . LYS A 1 139 ? 40.154 -23.589 -53.203 1.00 48.53 139 LYS A N 1
ATOM 1042 C CA . LYS A 1 139 ? 40.953 -22.500 -53.803 1.00 48.53 139 LYS A CA 1
ATOM 1043 C C . LYS A 1 139 ? 40.624 -22.251 -55.289 1.00 48.53 139 LYS A C 1
ATOM 1045 O O . LYS A 1 139 ? 41.457 -22.495 -56.160 1.00 48.53 139 LYS A O 1
ATOM 1050 N N . VAL A 1 140 ? 39.421 -21.786 -55.601 1.00 50.09 140 VAL A N 1
ATOM 1051 C CA . VAL A 1 140 ? 38.975 -21.460 -56.954 1.00 50.09 140 VAL A CA 1
ATOM 1052 C C . VAL A 1 140 ? 38.802 -19.943 -57.021 1.00 50.09 140 VAL A C 1
ATOM 1054 O O . VAL A 1 140 ? 37.922 -19.400 -56.353 1.00 50.09 140 VAL A O 1
ATOM 1057 N N . PRO A 1 141 ? 39.628 -19.221 -57.798 1.00 49.84 141 PRO A N 1
ATOM 1058 C CA . PRO A 1 141 ? 39.474 -17.783 -57.964 1.00 49.84 141 PRO A CA 1
ATOM 1059 C C . PRO A 1 141 ? 38.196 -17.515 -58.765 1.00 49.84 141 PRO A C 1
ATOM 1061 O O . PRO A 1 141 ? 38.186 -17.634 -59.990 1.00 49.84 141 PRO A O 1
ATOM 1064 N N . LYS A 1 142 ? 37.095 -17.179 -58.088 1.00 51.19 142 LYS A N 1
ATOM 1065 C CA . LYS A 1 142 ? 35.879 -16.688 -58.741 1.00 51.19 142 LYS A CA 1
ATOM 1066 C C . LYS A 1 142 ? 35.805 -15.168 -58.566 1.00 51.19 142 LYS A C 1
ATOM 1068 O O . LYS A 1 142 ? 35.742 -14.714 -57.425 1.00 51.19 142 LYS A O 1
ATOM 1073 N N . PRO A 1 143 ? 35.802 -14.375 -59.653 1.00 49.59 143 PRO A N 1
ATOM 1074 C CA . PRO A 1 143 ? 35.585 -12.937 -59.561 1.00 49.59 143 PRO A CA 1
ATOM 1075 C C . PRO A 1 143 ? 34.217 -12.661 -58.932 1.00 49.59 143 PRO A C 1
ATOM 1077 O O . PRO A 1 143 ? 33.201 -13.185 -59.398 1.00 49.59 143 PRO A O 1
ATOM 1080 N N . ILE A 1 144 ? 34.181 -11.848 -57.878 1.00 55.59 144 ILE A N 1
ATOM 1081 C CA . ILE A 1 144 ? 32.926 -11.383 -57.287 1.00 55.59 144 ILE A CA 1
ATOM 1082 C C . ILE A 1 144 ? 32.435 -10.205 -58.129 1.00 55.59 144 ILE A C 1
ATOM 1084 O O . ILE A 1 144 ? 33.048 -9.138 -58.135 1.00 55.59 144 ILE A O 1
ATOM 1088 N N . GLY A 1 145 ? 31.322 -10.382 -58.840 1.00 51.19 145 GLY A N 1
ATOM 1089 C CA . GLY A 1 145 ? 30.565 -9.261 -59.393 1.00 51.19 145 GLY A CA 1
ATOM 1090 C C . GLY A 1 145 ? 29.869 -8.525 -58.252 1.00 51.19 145 GLY A C 1
ATOM 1091 O O . GLY A 1 145 ? 28.759 -8.888 -57.880 1.00 51.19 145 GLY A O 1
ATOM 1092 N N . ILE A 1 146 ? 30.535 -7.540 -57.649 1.00 55.66 146 ILE A N 1
ATOM 1093 C CA . ILE A 1 146 ? 29.943 -6.726 -56.581 1.00 55.66 146 ILE A CA 1
ATOM 1094 C C . ILE A 1 146 ? 28.980 -5.725 -57.225 1.00 55.66 146 ILE A C 1
ATOM 1096 O O . ILE A 1 146 ? 29.400 -4.691 -57.735 1.00 55.66 146 ILE A O 1
ATOM 1100 N N . THR A 1 147 ? 27.681 -6.029 -57.212 1.00 48.88 147 THR A N 1
ATOM 1101 C CA . THR A 1 147 ? 26.618 -5.094 -57.631 1.00 48.88 147 THR A CA 1
ATOM 1102 C C . THR A 1 147 ? 26.015 -4.300 -56.472 1.00 48.88 147 THR A C 1
ATOM 1104 O O . THR A 1 147 ? 25.184 -3.427 -56.700 1.00 48.88 147 THR A O 1
ATOM 1107 N N . THR A 1 148 ? 26.438 -4.549 -55.232 1.00 44.31 148 THR A N 1
ATOM 1108 C CA . THR A 1 148 ? 25.957 -3.842 -54.036 1.00 44.31 148 THR A CA 1
ATOM 1109 C C . THR A 1 148 ? 27.087 -3.702 -53.024 1.00 44.31 148 THR A C 1
ATOM 1111 O O . THR A 1 148 ? 27.709 -4.696 -52.653 1.00 44.31 148 THR A O 1
ATOM 1114 N N . LEU A 1 149 ? 27.354 -2.468 -52.584 1.00 50.53 149 LEU A N 1
ATOM 1115 C CA . LEU A 1 149 ? 28.249 -2.175 -51.463 1.00 50.53 149 LEU A CA 1
ATOM 1116 C C . LEU A 1 149 ? 27.823 -3.015 -50.251 1.00 50.53 149 LEU A C 1
ATOM 1118 O O . LEU A 1 149 ? 26.658 -2.968 -49.855 1.00 50.53 149 LEU A O 1
ATOM 1122 N N . ALA A 1 150 ? 28.752 -3.782 -49.675 1.00 50.22 150 ALA A N 1
ATOM 1123 C CA . ALA A 1 150 ? 28.535 -4.463 -48.405 1.00 50.22 150 ALA A CA 1
ATOM 1124 C C . ALA A 1 150 ? 28.391 -3.392 -47.319 1.00 50.22 150 ALA A C 1
ATOM 1126 O O . ALA A 1 150 ? 29.374 -2.831 -46.834 1.00 50.22 150 ALA A O 1
ATOM 1127 N N . ASN A 1 151 ? 27.148 -3.035 -47.019 1.00 45.44 151 ASN A N 1
ATOM 1128 C CA . ASN A 1 151 ? 26.841 -2.002 -46.055 1.00 45.44 151 ASN A CA 1
ATOM 1129 C C . ASN A 1 151 ? 27.055 -2.593 -44.656 1.00 45.44 151 ASN A C 1
ATOM 1131 O O . ASN A 1 151 ? 26.240 -3.373 -44.179 1.00 45.44 151 ASN A O 1
ATOM 1135 N N . THR A 1 152 ? 28.157 -2.244 -43.988 1.00 47.81 152 THR A N 1
ATOM 1136 C CA . THR A 1 152 ? 28.395 -2.647 -42.586 1.00 47.81 152 THR A CA 1
ATOM 1137 C C . THR A 1 152 ? 27.566 -1.823 -41.600 1.00 47.81 152 THR A C 1
ATOM 1139 O O . THR A 1 152 ? 27.805 -1.876 -40.399 1.00 47.81 152 THR A O 1
ATOM 1142 N N . THR A 1 153 ? 26.625 -1.021 -42.105 1.00 46.53 153 THR A N 1
ATOM 1143 C CA . THR A 1 153 ? 25.575 -0.388 -41.309 1.00 46.53 153 THR A CA 1
ATOM 1144 C C . THR A 1 153 ? 24.380 -1.310 -41.117 1.00 46.53 153 THR A C 1
ATOM 1146 O O . THR A 1 153 ? 23.320 -0.816 -40.739 1.00 46.53 153 THR A O 1
ATOM 1149 N N . ASP A 1 154 ? 24.509 -2.619 -41.368 1.00 44.56 154 ASP A N 1
ATOM 1150 C CA . ASP A 1 154 ? 23.746 -3.557 -40.553 1.00 44.56 154 ASP A CA 1
ATOM 1151 C C . ASP A 1 154 ? 24.190 -3.277 -39.119 1.00 44.56 154 ASP A C 1
ATOM 1153 O O . ASP A 1 154 ? 25.181 -3.807 -38.615 1.00 44.56 154 ASP A O 1
ATOM 1157 N N . THR A 1 155 ? 23.505 -2.327 -38.484 1.00 49.53 155 THR A N 1
ATOM 1158 C CA . THR A 1 155 ? 23.448 -2.237 -37.044 1.00 49.53 155 THR A CA 1
ATOM 1159 C C . 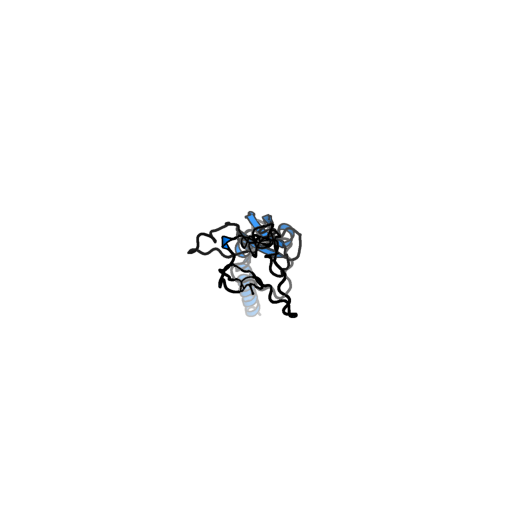THR A 1 155 ? 23.159 -3.661 -36.625 1.00 49.53 155 THR A C 1
ATOM 1161 O O . THR A 1 155 ? 22.090 -4.199 -36.926 1.00 49.53 155 THR A O 1
ATOM 1164 N N . ALA A 1 156 ? 24.128 -4.309 -35.987 1.00 45.56 156 ALA A N 1
ATOM 1165 C CA . ALA A 1 156 ? 23.845 -5.454 -35.153 1.00 45.56 156 ALA A CA 1
ATOM 1166 C C . ALA A 1 156 ? 22.832 -4.947 -34.113 1.00 45.56 156 ALA A C 1
ATOM 1168 O O . ALA A 1 156 ? 23.213 -4.351 -33.117 1.00 45.56 156 ALA A O 1
ATOM 1169 N N . GLY A 1 157 ? 21.541 -4.949 -34.457 1.00 46.03 157 GLY A N 1
ATOM 1170 C CA . GLY A 1 157 ? 20.663 -3.921 -33.894 1.00 46.03 157 GLY A CA 1
ATOM 1171 C C . GLY A 1 157 ? 19.465 -3.469 -34.729 1.00 46.03 157 GLY A C 1
ATOM 1172 O O . GLY A 1 157 ? 18.753 -2.575 -34.288 1.00 46.03 157 GLY A O 1
ATOM 1173 N N . GLY A 1 158 ? 19.093 -4.148 -35.823 1.00 44.44 158 GLY A N 1
ATOM 1174 C CA . GLY A 1 158 ? 17.667 -4.197 -36.221 1.00 44.44 158 GLY A CA 1
ATOM 1175 C C . GLY A 1 158 ? 16.739 -4.692 -35.084 1.00 44.44 158 GLY A C 1
ATOM 1176 O O . GLY A 1 158 ? 15.518 -4.634 -35.188 1.00 44.44 158 GLY A O 1
ATOM 1177 N N . LEU A 1 159 ? 17.349 -5.151 -33.986 1.00 51.94 159 LEU A N 1
ATOM 1178 C CA . LEU A 1 159 ? 16.785 -5.533 -32.703 1.00 51.94 159 LEU A CA 1
ATOM 1179 C C . LEU A 1 159 ? 17.392 -4.692 -31.559 1.00 51.94 159 LEU A C 1
ATOM 1181 O O . LEU A 1 159 ? 17.778 -5.254 -30.534 1.00 51.94 159 LEU A O 1
ATOM 1185 N N . ASN A 1 160 ? 17.510 -3.363 -31.708 1.00 52.00 160 ASN A N 1
ATOM 1186 C CA . ASN A 1 160 ? 17.541 -2.474 -30.534 1.00 52.00 160 ASN A CA 1
ATOM 1187 C C . ASN A 1 160 ? 16.471 -2.991 -29.566 1.00 52.00 160 ASN A C 1
ATOM 1189 O O . ASN A 1 160 ? 15.360 -3.247 -30.036 1.00 52.00 160 ASN A O 1
ATOM 1193 N N . GLY A 1 161 ? 16.847 -3.255 -28.305 1.00 54.84 161 GLY A N 1
ATOM 1194 C CA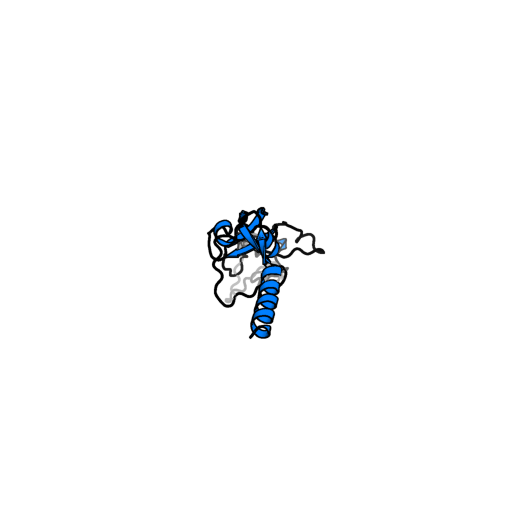 . GLY A 1 161 ? 16.100 -4.079 -27.345 1.00 54.84 161 GLY A CA 1
ATOM 1195 C C . GLY A 1 161 ? 14.593 -4.090 -27.592 1.00 54.84 161 GLY A C 1
ATOM 1196 O O . GLY A 1 161 ? 13.990 -3.030 -27.731 1.00 54.84 161 GLY A O 1
ATOM 1197 N N . THR A 1 162 ? 14.007 -5.288 -27.712 1.00 59.75 162 THR A N 1
ATOM 1198 C CA . THR A 1 162 ? 12.618 -5.471 -28.155 1.00 59.75 162 THR A CA 1
ATOM 1199 C C . THR A 1 162 ? 11.707 -4.403 -27.553 1.00 59.75 162 THR A C 1
ATOM 1201 O O . THR A 1 162 ? 11.683 -4.254 -26.333 1.00 59.75 162 THR A O 1
ATOM 1204 N N . THR A 1 163 ? 10.896 -3.714 -28.361 1.00 69.50 163 THR A N 1
ATOM 1205 C CA . THR A 1 163 ? 9.890 -2.750 -27.861 1.00 69.50 163 THR A CA 1
ATOM 1206 C C . THR A 1 163 ? 8.800 -3.411 -27.006 1.00 69.50 163 THR A C 1
ATOM 1208 O O . THR A 1 163 ? 7.808 -2.776 -26.654 1.00 69.50 163 THR A O 1
ATOM 1211 N N . GLN A 1 164 ? 8.935 -4.709 -26.734 1.00 84.75 164 GLN A N 1
ATOM 1212 C CA . GLN A 1 164 ? 8.027 -5.480 -25.916 1.00 84.75 164 GLN A CA 1
ATOM 1213 C C . GLN A 1 164 ? 8.307 -5.184 -24.439 1.00 84.75 164 GLN A C 1
ATOM 1215 O O . GLN A 1 164 ? 9.440 -5.370 -23.988 1.00 84.75 164 GLN A O 1
ATOM 1220 N N . PRO A 1 165 ? 7.299 -4.727 -23.682 1.00 90.31 165 PRO A N 1
ATOM 1221 C CA . PRO A 1 165 ? 7.444 -4.545 -22.250 1.00 90.31 165 PRO A CA 1
ATOM 1222 C C . PRO A 1 165 ? 7.703 -5.879 -21.546 1.00 90.31 165 PRO A C 1
ATOM 1224 O O . PRO A 1 165 ? 7.091 -6.894 -21.880 1.00 90.31 165 PRO A O 1
ATOM 1227 N N . PHE A 1 166 ? 8.555 -5.869 -20.523 1.00 92.25 166 PHE A N 1
ATOM 1228 C CA . PHE A 1 166 ? 8.678 -6.983 -19.583 1.00 92.25 166 PHE A CA 1
ATOM 1229 C C . PHE A 1 166 ? 8.055 -6.629 -18.230 1.00 92.25 166 PHE A C 1
ATOM 1231 O O . PHE A 1 166 ? 8.032 -5.468 -17.813 1.00 92.25 166 PHE A O 1
ATOM 1238 N N . ASN A 1 167 ? 7.539 -7.650 -17.539 1.00 95.38 167 ASN A N 1
ATOM 1239 C CA . ASN A 1 167 ? 6.943 -7.498 -16.215 1.00 95.38 167 ASN A CA 1
ATOM 1240 C C . ASN A 1 167 ? 8.000 -7.075 -15.182 1.00 95.38 167 ASN A C 1
ATOM 1242 O O . ASN A 1 167 ? 9.011 -7.752 -15.013 1.00 95.38 167 ASN A O 1
ATOM 1246 N N . ASN A 1 168 ? 7.714 -6.002 -14.449 1.00 96.06 168 ASN A N 1
ATOM 1247 C CA . ASN A 1 168 ? 8.540 -5.461 -13.369 1.00 96.06 168 ASN A CA 1
ATOM 1248 C C . ASN A 1 168 ? 7.968 -5.781 -11.970 1.00 96.06 168 ASN A C 1
ATOM 1250 O O . ASN A 1 168 ? 8.502 -5.352 -10.951 1.00 96.06 168 ASN A O 1
ATOM 1254 N N . MET A 1 169 ? 6.860 -6.526 -11.894 1.00 95.81 169 MET A N 1
ATOM 1255 C CA . MET A 1 169 ? 6.245 -6.889 -10.618 1.00 95.81 169 MET A CA 1
ATOM 1256 C C . MET A 1 169 ? 6.935 -8.114 -9.996 1.00 95.81 169 MET A C 1
ATOM 1258 O O . MET A 1 169 ? 6.960 -9.168 -10.644 1.00 95.81 169 MET A O 1
ATOM 1262 N N . PRO A 1 170 ? 7.415 -8.036 -8.739 1.00 95.62 170 PRO A N 1
ATOM 1263 C CA . PRO A 1 170 ? 7.853 -9.219 -7.999 1.00 95.62 170 PRO A CA 1
ATOM 1264 C C . PRO A 1 170 ? 6.654 -10.134 -7.688 1.00 95.62 170 PRO A C 1
ATOM 1266 O O . PRO A 1 170 ? 5.512 -9.685 -7.779 1.00 95.62 170 PRO A O 1
ATOM 1269 N N . PRO A 1 171 ? 6.857 -11.400 -7.280 1.00 97.06 171 PRO A N 1
ATOM 1270 C CA . PRO A 1 171 ? 5.775 -12.223 -6.739 1.00 97.06 171 PRO A CA 1
ATOM 1271 C C . PRO A 1 171 ? 5.072 -11.519 -5.567 1.00 97.06 171 PRO A C 1
ATOM 1273 O O . PRO A 1 171 ? 5.735 -11.029 -4.654 1.00 97.06 171 PRO A O 1
ATOM 1276 N N . TYR A 1 172 ? 3.736 -11.466 -5.578 1.00 95.94 172 TYR A N 1
ATOM 1277 C CA . TYR A 1 172 ? 2.959 -10.768 -4.550 1.00 95.94 172 TYR A CA 1
ATOM 1278 C C . TYR A 1 172 ? 1.638 -11.471 -4.224 1.00 95.94 172 TYR A C 1
ATOM 1280 O O . TYR A 1 172 ? 1.101 -12.239 -5.023 1.00 95.94 172 TYR A O 1
ATOM 1288 N N . ILE A 1 173 ? 1.089 -11.152 -3.049 1.00 96.88 173 ILE A N 1
ATOM 1289 C CA . ILE A 1 173 ? -0.288 -11.468 -2.656 1.00 96.88 173 ILE A CA 1
ATOM 1290 C C . ILE A 1 173 ? -0.995 -10.142 -2.388 1.00 96.88 173 ILE A C 1
ATOM 1292 O O . ILE A 1 173 ? -0.540 -9.344 -1.570 1.00 96.88 173 ILE A O 1
ATOM 1296 N N . ALA A 1 174 ? -2.100 -9.892 -3.087 1.00 96.69 174 ALA A N 1
ATOM 1297 C CA . ALA A 1 174 ? -2.894 -8.690 -2.874 1.00 96.69 174 ALA A CA 1
ATOM 1298 C C . ALA A 1 174 ? -3.850 -8.885 -1.690 1.00 96.69 174 ALA A C 1
ATOM 1300 O O . ALA A 1 174 ? -4.631 -9.834 -1.668 1.00 96.69 174 ALA A O 1
ATOM 1301 N N . ILE A 1 175 ? -3.813 -7.955 -0.735 1.00 97.44 175 ILE A N 1
ATOM 1302 C CA . ILE A 1 175 ? -4.735 -7.902 0.404 1.00 97.44 175 ILE A CA 1
ATOM 1303 C C . ILE A 1 175 ? -5.489 -6.572 0.428 1.00 97.44 175 ILE A C 1
ATOM 1305 O O . ILE A 1 175 ? -5.122 -5.593 -0.228 1.00 97.44 175 ILE A O 1
ATOM 1309 N N . TYR A 1 176 ? -6.573 -6.520 1.192 1.00 98.06 176 TYR A N 1
ATOM 1310 C CA . TYR A 1 176 ? -7.367 -5.319 1.348 1.00 98.06 176 TYR A CA 1
ATOM 1311 C C . TYR A 1 176 ? -6.698 -4.375 2.357 1.00 98.06 176 TYR A C 1
ATOM 1313 O O . TYR A 1 176 ? -6.622 -4.668 3.543 1.00 98.06 176 TYR A O 1
ATOM 1321 N N . CYS A 1 177 ? -6.257 -3.213 1.873 1.00 97.81 177 CYS A N 1
ATOM 1322 C CA . CYS A 1 177 ? -5.753 -2.114 2.692 1.00 97.81 177 CYS A CA 1
ATOM 1323 C C . CYS A 1 177 ? -6.813 -1.004 2.840 1.00 97.81 177 CYS A C 1
ATOM 1325 O O . CYS A 1 177 ? -7.458 -0.609 1.862 1.00 97.81 177 CYS A O 1
ATOM 1327 N N . TRP A 1 178 ? -7.014 -0.520 4.063 1.00 98.31 178 TRP A N 1
ATOM 1328 C CA . TRP A 1 178 ? -7.984 0.517 4.413 1.00 98.31 178 TRP A CA 1
ATOM 1329 C C . TRP A 1 178 ? -7.313 1.621 5.231 1.00 98.31 178 TRP A C 1
ATOM 1331 O O . TRP A 1 178 ? -6.495 1.319 6.091 1.00 98.31 178 TRP A O 1
ATOM 1341 N N . LYS A 1 179 ? -7.680 2.885 5.004 1.00 97.88 179 LYS A N 1
ATOM 1342 C CA . LYS A 1 179 ? -7.240 4.045 5.796 1.00 97.88 179 LYS A CA 1
ATOM 1343 C C . LYS A 1 179 ? -8.420 4.605 6.580 1.00 97.88 179 LYS A C 1
ATOM 1345 O O . LYS A 1 179 ? -9.475 4.852 5.989 1.00 97.88 179 LYS A O 1
ATOM 1350 N N . ARG A 1 180 ? -8.250 4.815 7.886 1.00 97.69 180 ARG A N 1
ATOM 1351 C CA . ARG A 1 180 ? -9.271 5.450 8.726 1.00 97.69 180 ARG A CA 1
ATOM 1352 C C . ARG A 1 180 ? -9.362 6.938 8.408 1.00 97.69 180 ARG A C 1
ATOM 1354 O O . ARG A 1 180 ? -8.345 7.631 8.417 1.00 97.69 180 ARG A O 1
ATOM 1361 N N . THR A 1 181 ? -10.570 7.432 8.167 1.00 96.94 181 THR A N 1
ATOM 1362 C CA . THR A 1 181 ? -10.835 8.840 7.830 1.00 96.94 181 THR A CA 1
ATOM 1363 C C . THR A 1 181 ? -11.580 9.592 8.925 1.00 96.94 181 THR A C 1
ATOM 1365 O O . THR A 1 181 ? -11.441 10.810 9.000 1.00 96.94 181 THR A O 1
ATOM 1368 N N . SER A 1 182 ? -12.349 8.894 9.768 1.00 90.75 182 SER A N 1
ATOM 1369 C CA . SER A 1 182 ? -12.993 9.452 10.967 1.00 90.75 182 SER A CA 1
ATOM 1370 C C . SER A 1 182 ? -13.349 8.391 12.000 1.00 90.75 182 SER A C 1
ATOM 1372 O O . SER A 1 182 ? -13.288 7.175 11.697 1.00 90.75 182 SER A O 1
#

Radius of gyration: 39.57 Å; chains: 1; bounding box: 74×39×125 Å

pLDDT: mean 77.98, std 19.17, range [43.81, 98.31]

Organism: Micromonas pusilla (strain CCMP1545) (NCBI:txid564608)

InterPro domains:
  IPR053827 Baseplate structural protein Gp10, C-terminal domain [PF21939] (48-181)

Secondary structure (DSSP, 8-state):
-HHHHHHHHHHHHHHHHHEEE-TTSPEEE-S----SS----S---HHHHHHHS-TT-EEEES--S-GGGTT-S-EEE-STT-------SS-GGG-TT-----SEEPPPGGGSPP-------SS----STT------SS---------S---TT--TTTTSS-SS-EE-PPS----EEEEE--

Sequence (182 aa):
MSFVQALSSARRNQVISAMKTTSSGAIEMTGDIQITGALEAQSIGTTLLNTIFPIGSIYFTASAVNPSTSNGGTWQRYAQGKCLFSVDDTDTDFSFETTGGVKEVVLTEAQMPSHSHTLDDFVRAVQTNGAIYHNDFQKVPKPIGITTLANTTDTAGGLNGTTQPFNNMPPYIAIYCWKRTS